Protein AF-A0A8R1IES9-F1 (afdb_monomer_lite)

InterPro domains:
  IPR001503 Glycosyl transferase family 10 [PTHR11929] (1-103)
  IPR038577 GT10-like, C-terminal domain superfamily [G3DSA:3.40.50.11660] (2-60)
  IPR055270 Fucosyltransferase, C-terminal [PF00852] (5-92)

Radius of gyration: 19.04 Å; chains: 1; bounding box: 44×40×44 Å

Secondary structure (DSSP, 8-state):
-PPPSHHHHTTTS-TT----GGGSSSHHHHHHHHHHHHH-HHHHHHTTGGGGTEEE-----TT--TT--S-HHHHHHHHHH-SSPPPP--S-HHHHHHH-PPPS---EEE--

Foldseek 3Di:
DDDQPCVVCCVQDDPLQDDRPSVDPDPVRVVVVVVVCVVDVVVVCSNVPVVVFKDFPPPPPCQDDLCPGPCNVVSVVCQVPDPPRDDDDDPDPVCSVPVRDDDDGHTMDTDD

Sequence (112 aa):
MGKKKRSIVEQLVPPNSFIAVDDFKTVKEMGDYLNYLMKNHTAYMEYFEWRRDYKVVFLNGNAHDILERPWGFCQLCRMVWTEPRQTVIIPNWTEYWKESCEKDGELVEKYQ

pLDDT: mean 75.77, std 17.84, range [41.88, 98.44]

Structure (mmCIF, N/CA/C/O backbone):
data_AF-A0A8R1IES9-F1
#
_entry.id   AF-A0A8R1IES9-F1
#
loop_
_atom_site.group_PDB
_atom_site.id
_atom_site.type_symbol
_atom_site.label_atom_id
_atom_site.label_alt_id
_atom_site.label_comp_id
_atom_site.label_asym_id
_atom_site.label_entity_id
_atom_site.label_seq_id
_atom_site.pdbx_PDB_ins_code
_atom_site.Cartn_x
_atom_site.Cartn_y
_atom_site.Cartn_z
_atom_site.occupancy
_atom_site.B_iso_or_equiv
_atom_site.auth_seq_id
_atom_site.auth_comp_id
_atom_site.auth_asym_id
_atom_site.auth_atom_id
_atom_site.pdbx_PDB_model_num
ATOM 1 N N . MET A 1 1 ? -7.969 23.760 10.350 1.00 43.06 1 MET A N 1
ATOM 2 C CA . MET A 1 1 ? -8.211 22.300 10.317 1.00 43.06 1 MET A CA 1
ATOM 3 C C . MET A 1 1 ? -7.206 21.684 9.360 1.00 43.06 1 MET A C 1
ATOM 5 O O . MET A 1 1 ? -7.248 22.010 8.182 1.00 43.06 1 MET A O 1
ATOM 9 N N . GLY A 1 2 ? -6.241 20.910 9.866 1.00 57.28 2 GLY A N 1
ATOM 10 C CA . GLY A 1 2 ? -5.233 20.261 9.020 1.00 57.28 2 GLY A CA 1
ATOM 11 C C . GLY A 1 2 ? -5.889 19.258 8.071 1.00 57.28 2 GLY A C 1
ATOM 12 O O . GLY A 1 2 ? -6.861 18.606 8.451 1.00 57.28 2 GLY A O 1
ATOM 13 N N . LYS A 1 3 ? -5.396 19.163 6.832 1.00 59.12 3 LYS A N 1
ATOM 14 C CA . LYS A 1 3 ? -5.857 18.142 5.882 1.00 59.12 3 LYS A CA 1
ATOM 15 C C . LYS A 1 3 ? -5.656 16.756 6.508 1.00 59.12 3 LYS A C 1
ATOM 17 O O . LYS A 1 3 ? -4.609 16.508 7.107 1.00 59.12 3 LYS A O 1
ATOM 22 N N . LYS A 1 4 ? -6.651 15.871 6.382 1.00 72.38 4 LYS A N 1
ATOM 23 C CA . LYS A 1 4 ? -6.478 14.448 6.707 1.00 72.38 4 LYS A CA 1
ATOM 24 C C . LYS A 1 4 ? -5.306 13.898 5.887 1.00 72.38 4 LYS A C 1
ATOM 26 O O . LYS A 1 4 ? -5.149 14.268 4.728 1.00 72.38 4 LYS A O 1
ATOM 31 N N . LYS A 1 5 ? -4.472 13.053 6.486 1.00 82.00 5 LYS A N 1
ATOM 32 C CA . LYS A 1 5 ? -3.294 12.483 5.820 1.00 82.00 5 LYS A CA 1
ATOM 33 C C . LYS A 1 5 ? -3.702 11.540 4.688 1.00 82.00 5 LYS A C 1
ATOM 35 O O . LYS A 1 5 ? -3.024 11.523 3.666 1.00 82.00 5 LYS A O 1
ATOM 40 N N . ARG A 1 6 ? -4.847 10.854 4.806 1.00 89.88 6 ARG A N 1
ATOM 41 C CA . ARG A 1 6 ? -5.430 10.031 3.738 1.00 89.88 6 ARG A CA 1
ATOM 42 C C . ARG A 1 6 ? -5.544 10.775 2.411 1.00 89.88 6 ARG A C 1
ATOM 44 O O . ARG A 1 6 ? -5.116 10.242 1.394 1.00 89.88 6 ARG A O 1
ATOM 51 N N . SER A 1 7 ? -6.062 12.007 2.415 1.00 87.94 7 SER A N 1
ATOM 52 C CA . SER A 1 7 ? -6.330 12.745 1.172 1.00 87.94 7 SER A CA 1
ATOM 53 C C . SER A 1 7 ? -5.067 13.151 0.410 1.00 87.94 7 SER A C 1
ATOM 55 O O . SER A 1 7 ? -5.161 13.528 -0.753 1.00 87.94 7 SER A O 1
ATOM 57 N N . ILE A 1 8 ? -3.895 13.059 1.047 1.00 87.75 8 ILE A N 1
ATOM 58 C CA . ILE A 1 8 ? -2.595 13.245 0.396 1.00 87.75 8 ILE A CA 1
ATOM 59 C C . ILE A 1 8 ? -2.261 12.024 -0.469 1.00 87.75 8 ILE A C 1
ATOM 61 O O . ILE A 1 8 ? -1.807 12.179 -1.596 1.00 87.75 8 ILE A O 1
ATOM 65 N N . VAL A 1 9 ? -2.498 10.816 0.050 1.00 86.12 9 VAL A N 1
ATOM 66 C CA . VAL A 1 9 ? -2.121 9.553 -0.607 1.00 86.12 9 VAL A CA 1
ATOM 67 C C . VAL A 1 9 ? -3.207 9.064 -1.560 1.00 86.12 9 VAL A C 1
ATOM 69 O O . VAL A 1 9 ? -2.894 8.526 -2.612 1.00 86.12 9 VAL A O 1
ATOM 72 N N . GLU A 1 10 ? -4.481 9.286 -1.233 1.00 89.56 10 GLU A N 1
ATOM 73 C CA . GLU A 1 10 ? -5.639 8.776 -1.984 1.00 89.56 10 GLU A CA 1
ATOM 74 C C . GLU A 1 10 ? -5.676 9.221 -3.454 1.00 89.56 10 GLU A C 1
ATOM 76 O O . GLU A 1 10 ? -6.264 8.538 -4.283 1.00 89.56 10 GLU A O 1
ATOM 81 N N . GLN A 1 11 ? -5.018 10.332 -3.793 1.00 87.31 11 GLN A N 1
ATOM 82 C CA . GLN A 1 11 ? -4.901 10.824 -5.171 1.00 87.31 11 GLN A CA 1
ATOM 83 C C . GLN A 1 11 ? -3.768 10.156 -5.968 1.00 87.31 11 GLN A C 1
ATOM 85 O O . GLN A 1 11 ? -3.736 10.279 -7.187 1.00 87.31 11 GLN A O 1
ATOM 90 N N . LEU A 1 12 ? -2.837 9.483 -5.288 1.00 83.25 12 LEU A N 1
ATOM 91 C CA . LEU A 1 12 ? -1.604 8.925 -5.859 1.00 83.25 12 LEU A CA 1
ATOM 92 C C . LEU A 1 12 ? -1.655 7.401 -6.033 1.00 83.25 12 LEU A C 1
ATOM 94 O O . LEU A 1 12 ? -0.768 6.819 -6.653 1.00 83.25 12 LEU A O 1
ATOM 98 N N . VAL A 1 13 ? -2.652 6.740 -5.442 1.00 86.81 13 VAL A N 1
ATOM 99 C CA . VAL A 1 13 ? -2.747 5.275 -5.379 1.00 86.81 13 VAL A CA 1
ATOM 100 C C . VAL A 1 13 ? -4.129 4.796 -5.823 1.00 86.81 13 VAL A C 1
ATOM 102 O O . VAL A 1 13 ? -5.079 5.582 -5.832 1.00 86.81 13 VAL A O 1
ATOM 105 N N . PRO A 1 14 ? -4.295 3.509 -6.176 1.00 91.62 14 PRO A N 1
ATOM 106 C CA . PRO A 1 14 ? -5.594 2.988 -6.575 1.00 91.62 14 PRO A CA 1
ATOM 107 C C . PRO A 1 14 ? -6.615 3.083 -5.428 1.00 91.62 14 PRO A C 1
ATOM 109 O O . PRO A 1 14 ? -6.237 3.007 -4.250 1.00 91.62 14 PRO A O 1
ATOM 112 N N . PRO A 1 15 ? -7.916 3.198 -5.732 1.00 89.69 15 PRO A N 1
ATOM 113 C CA . PRO A 1 15 ? -8.951 3.228 -4.707 1.00 89.69 15 PRO A CA 1
ATOM 114 C C . PRO A 1 15 ? -8.915 1.947 -3.863 1.00 89.69 15 PRO A C 1
ATOM 116 O O . PRO A 1 15 ? -8.645 0.862 -4.374 1.00 89.69 15 PRO A O 1
ATOM 119 N N . ASN A 1 16 ? -9.182 2.082 -2.561 1.00 90.69 16 ASN A N 1
ATOM 120 C CA . ASN A 1 16 ? -9.217 0.975 -1.591 1.00 90.69 16 ASN A CA 1
ATOM 121 C C . ASN A 1 16 ? -7.927 0.130 -1.515 1.00 90.69 16 ASN A C 1
ATOM 123 O O . ASN A 1 16 ? -7.955 -1.002 -1.049 1.00 90.69 16 ASN A O 1
ATOM 127 N N . SER A 1 17 ? -6.783 0.668 -1.942 1.00 92.19 17 SER A N 1
ATOM 128 C CA . SER A 1 17 ? -5.505 -0.065 -1.958 1.00 92.19 17 SER A CA 1
ATOM 129 C C . SER A 1 17 ? -4.707 0.007 -0.652 1.00 92.19 17 SER A C 1
ATOM 131 O O . SER A 1 17 ? -3.711 -0.699 -0.500 1.00 92.19 17 SER A O 1
ATOM 133 N N . PHE A 1 18 ? -5.121 0.851 0.297 1.00 92.50 18 PHE A N 1
ATOM 134 C CA . PHE A 1 18 ? -4.405 1.075 1.550 1.00 92.50 18 PHE A CA 1
ATOM 135 C C . PHE A 1 18 ? -5.343 1.409 2.714 1.00 92.50 18 PHE A C 1
ATOM 137 O O . PHE A 1 18 ? -6.493 1.821 2.534 1.00 92.50 18 PHE A O 1
ATOM 144 N N . ILE A 1 19 ? -4.807 1.260 3.924 1.00 94.88 19 ILE A N 1
ATOM 145 C CA . ILE A 1 19 ? -5.464 1.598 5.186 1.00 94.88 19 ILE A CA 1
ATOM 146 C C . ILE A 1 19 ? -4.762 2.832 5.750 1.00 94.88 19 ILE A C 1
ATOM 148 O O . ILE A 1 19 ? -3.570 2.774 6.060 1.00 94.88 19 ILE A O 1
ATOM 152 N N . ALA A 1 20 ? -5.476 3.951 5.874 1.00 93.56 20 ALA A N 1
ATOM 153 C CA . ALA A 1 20 ? -4.914 5.170 6.436 1.00 93.56 20 ALA A CA 1
ATOM 154 C C . ALA A 1 20 ? -5.092 5.167 7.962 1.00 93.56 20 ALA A C 1
ATOM 156 O O . ALA A 1 20 ? -6.178 4.915 8.477 1.00 93.56 20 ALA A O 1
ATOM 157 N N . VAL A 1 21 ? -4.023 5.453 8.710 1.00 91.38 21 VAL A N 1
ATOM 158 C CA . VAL A 1 21 ? -4.068 5.467 10.187 1.00 91.38 21 VAL A CA 1
ATOM 159 C C . VAL A 1 21 ? -5.069 6.507 10.706 1.00 91.38 21 VAL A C 1
ATOM 161 O O . VAL A 1 21 ? -5.705 6.307 11.735 1.00 91.38 21 VAL A O 1
ATOM 164 N N . ASP A 1 22 ? -5.228 7.612 9.981 1.00 90.69 22 ASP A N 1
ATOM 165 C CA . ASP A 1 22 ? -6.123 8.720 10.308 1.00 90.69 22 ASP A CA 1
ATOM 166 C C . ASP A 1 22 ? -7.608 8.459 10.000 1.00 90.69 22 ASP A C 1
ATOM 168 O O . ASP A 1 22 ? -8.445 9.326 10.270 1.00 90.69 22 ASP A O 1
ATOM 172 N N . ASP A 1 23 ? -7.951 7.273 9.486 1.00 92.19 23 ASP A N 1
ATOM 173 C CA . ASP A 1 23 ? -9.344 6.822 9.384 1.00 92.19 23 ASP A CA 1
ATOM 174 C C . ASP A 1 23 ? -9.912 6.371 10.734 1.00 92.19 23 ASP A C 1
ATOM 176 O O . ASP A 1 23 ? -11.127 6.390 10.934 1.00 92.19 23 ASP A O 1
ATOM 180 N N . PHE A 1 24 ? -9.040 6.026 11.684 1.00 95.25 24 PHE A N 1
ATOM 181 C CA . PHE A 1 24 ? -9.417 5.532 13.003 1.00 95.25 24 PHE A CA 1
ATOM 182 C C . PHE A 1 24 ? -9.298 6.633 14.053 1.00 95.25 24 PHE A C 1
ATOM 184 O O . PHE A 1 24 ? -8.363 7.436 14.050 1.00 95.25 24 PHE A O 1
ATOM 191 N N . LYS A 1 25 ? -10.228 6.655 15.011 1.00 94.38 25 LYS A N 1
ATOM 192 C CA . LYS A 1 25 ? -10.193 7.631 16.112 1.00 94.38 25 LYS A CA 1
ATOM 193 C C . LYS A 1 25 ? -9.122 7.281 17.139 1.00 94.38 25 LYS A C 1
ATOM 195 O O . LYS A 1 25 ? -8.637 8.162 17.845 1.00 94.38 25 LYS A O 1
ATOM 200 N N . THR A 1 26 ? -8.783 5.996 17.255 1.00 96.44 26 THR A N 1
ATOM 201 C CA . THR A 1 26 ? -7.801 5.488 18.219 1.00 96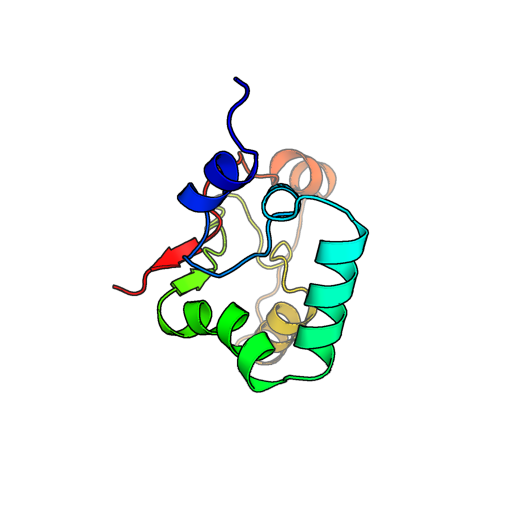.44 26 THR A CA 1
ATOM 202 C C . THR A 1 26 ? -6.966 4.353 17.633 1.00 96.44 26 THR A C 1
ATOM 204 O O . THR A 1 26 ? -7.415 3.613 16.760 1.00 96.44 26 THR A O 1
ATOM 207 N N . VAL A 1 27 ? -5.768 4.150 18.187 1.00 95.75 27 VAL A N 1
ATOM 208 C CA . VAL A 1 27 ? -4.893 3.019 17.827 1.00 95.75 27 VAL A CA 1
ATOM 209 C C . VAL A 1 27 ? -5.558 1.672 18.134 1.00 95.75 27 VAL A C 1
ATOM 211 O O . VAL A 1 27 ? -5.365 0.710 17.398 1.00 95.75 27 VAL A O 1
ATOM 214 N N . LYS A 1 28 ? -6.378 1.601 19.193 1.00 97.44 28 LYS A N 1
ATOM 215 C CA . LYS A 1 28 ? -7.119 0.383 19.539 1.00 97.44 28 LYS A CA 1
ATOM 216 C C . LYS A 1 28 ? -8.111 0.003 18.439 1.00 97.44 28 LYS A C 1
ATOM 218 O O . LYS A 1 28 ? -8.141 -1.150 18.038 1.00 97.44 28 LYS A O 1
ATOM 223 N N . GLU A 1 29 ? -8.878 0.970 17.940 1.00 98.12 29 GLU A N 1
ATOM 224 C CA . GLU A 1 29 ? -9.844 0.754 16.855 1.00 98.12 29 GLU A CA 1
ATOM 225 C C . GLU A 1 29 ? -9.151 0.243 15.582 1.00 98.12 29 GLU A C 1
ATOM 227 O O . GLU A 1 29 ? -9.607 -0.724 14.975 1.00 98.12 29 GLU A O 1
ATOM 232 N N . MET A 1 30 ? -7.994 0.820 15.237 1.00 97.50 30 MET A N 1
ATOM 233 C CA . MET A 1 30 ? -7.159 0.326 14.140 1.00 97.50 30 MET A CA 1
ATOM 234 C C . MET A 1 30 ? -6.684 -1.113 14.390 1.00 97.50 30 MET A C 1
ATOM 236 O O . MET A 1 30 ? -6.780 -1.957 13.503 1.00 97.50 30 MET A O 1
ATOM 240 N N . GLY A 1 31 ? -6.192 -1.420 15.594 1.00 98.06 31 GLY A N 1
ATOM 241 C CA . GLY A 1 31 ? -5.746 -2.769 15.953 1.00 98.06 31 GLY A CA 1
ATOM 242 C C . GLY A 1 31 ? -6.871 -3.806 15.897 1.00 98.06 31 GLY A C 1
ATOM 243 O O . GLY A 1 31 ? -6.672 -4.911 15.393 1.00 98.06 31 GLY A O 1
ATOM 244 N N . ASP A 1 32 ? -8.068 -3.447 16.360 1.00 98.44 32 ASP A N 1
ATOM 245 C CA . ASP A 1 32 ? -9.258 -4.296 16.275 1.00 98.44 32 ASP A CA 1
ATOM 246 C C . ASP A 1 32 ? -9.646 -4.551 14.805 1.00 98.44 32 ASP A C 1
ATOM 248 O O . ASP A 1 32 ? -9.946 -5.688 14.434 1.00 98.44 32 ASP A O 1
ATOM 252 N N . TYR A 1 33 ? -9.556 -3.530 13.944 1.00 98.12 33 TYR A N 1
ATOM 253 C CA . TYR A 1 33 ? -9.810 -3.662 12.507 1.00 98.12 33 TYR A CA 1
ATOM 254 C C . TYR A 1 33 ? -8.789 -4.563 11.798 1.00 98.12 33 TYR A C 1
ATOM 256 O O . TYR A 1 33 ? -9.169 -5.443 11.026 1.00 98.12 33 TYR A O 1
ATOM 264 N N . LEU A 1 34 ? -7.497 -4.418 12.101 1.00 98.00 34 LEU A N 1
ATOM 265 C CA . LEU A 1 34 ? -6.463 -5.301 11.551 1.00 98.00 34 LEU A CA 1
ATOM 266 C C . LEU A 1 34 ? -6.669 -6.757 11.995 1.00 98.00 34 LEU A C 1
ATOM 268 O O . LEU A 1 34 ? -6.562 -7.671 11.180 1.00 98.00 34 LEU A O 1
ATOM 272 N N . ASN A 1 35 ? -7.042 -6.981 13.259 1.00 98.31 35 ASN A N 1
ATOM 273 C CA . ASN A 1 35 ? -7.389 -8.314 13.757 1.00 98.31 35 ASN A CA 1
ATOM 274 C C . ASN A 1 35 ? -8.613 -8.910 13.046 1.00 98.31 35 ASN A C 1
ATOM 276 O O . ASN A 1 35 ? -8.660 -10.120 12.820 1.00 98.31 35 ASN A O 1
ATOM 280 N N . TYR A 1 36 ? -9.602 -8.082 12.701 1.00 98.25 36 TYR A N 1
ATOM 281 C CA . TYR A 1 36 ? -10.733 -8.495 11.873 1.00 98.25 36 TYR A CA 1
ATOM 282 C C . TYR A 1 36 ? -10.268 -8.946 10.481 1.00 98.25 36 TYR A C 1
ATOM 284 O O . TYR A 1 36 ? -10.612 -10.054 10.069 1.00 98.25 36 TYR A O 1
ATOM 292 N N . LEU A 1 37 ? -9.435 -8.154 9.796 1.00 97.88 37 LEU A N 1
ATOM 293 C CA . LEU A 1 37 ? -8.914 -8.505 8.469 1.00 97.88 37 LEU A CA 1
ATOM 294 C C . LEU A 1 37 ? -8.102 -9.804 8.488 1.00 97.88 37 LEU A C 1
ATOM 296 O O . LEU A 1 37 ? -8.274 -10.649 7.617 1.00 97.88 37 LEU A O 1
ATOM 300 N N . MET A 1 38 ? -7.282 -10.023 9.519 1.00 96.81 38 MET A N 1
ATOM 301 C CA . MET A 1 38 ? -6.518 -11.269 9.665 1.00 96.81 38 MET A CA 1
ATOM 302 C C . MET A 1 38 ? -7.405 -12.516 9.794 1.00 96.81 38 MET A C 1
ATOM 304 O O . MET A 1 38 ? -6.974 -13.613 9.447 1.00 96.81 38 MET A O 1
ATOM 308 N N . LYS A 1 39 ? -8.633 -12.369 10.307 1.00 98.19 39 LYS A N 1
ATOM 309 C CA . LYS A 1 39 ? -9.593 -13.471 10.485 1.00 98.19 39 LYS A CA 1
ATOM 310 C C . LYS A 1 39 ? -10.575 -13.600 9.322 1.00 98.19 39 LYS A C 1
ATOM 312 O O . LYS A 1 39 ? -11.136 -14.675 9.127 1.00 98.19 39 LYS A O 1
ATOM 317 N N . ASN A 1 40 ? -10.797 -12.527 8.566 1.00 98.19 40 ASN A N 1
ATOM 318 C CA . ASN A 1 40 ? -11.701 -12.497 7.425 1.00 98.19 40 ASN A CA 1
ATOM 319 C C . ASN A 1 40 ? -10.914 -12.339 6.122 1.00 98.19 40 ASN A C 1
ATOM 321 O O . ASN A 1 40 ? -10.668 -11.229 5.648 1.00 98.19 40 ASN A O 1
ATOM 325 N N . HIS A 1 41 ? -10.570 -13.478 5.522 1.00 96.06 41 HIS A N 1
ATOM 326 C CA . HIS A 1 41 ? -9.812 -13.520 4.277 1.00 96.06 41 HIS A CA 1
ATOM 327 C C . HIS A 1 41 ? -10.505 -12.766 3.133 1.00 96.06 41 HIS A C 1
ATOM 329 O O . HIS A 1 41 ? -9.831 -12.085 2.371 1.00 96.06 41 HIS A O 1
ATOM 335 N N . THR A 1 42 ? -11.835 -12.827 3.031 1.00 97.62 42 THR A N 1
ATOM 336 C CA . THR A 1 42 ? -12.579 -12.114 1.982 1.00 97.62 42 THR A CA 1
ATOM 337 C C . THR A 1 42 ? -12.381 -10.605 2.099 1.00 97.62 42 THR A C 1
ATOM 339 O O . THR A 1 42 ? -11.962 -9.976 1.134 1.00 97.62 42 THR A O 1
ATOM 342 N N . ALA A 1 43 ? -12.574 -10.045 3.297 1.00 97.12 43 ALA A N 1
ATOM 343 C CA . ALA A 1 43 ? -12.378 -8.614 3.539 1.00 97.12 43 ALA A CA 1
ATOM 344 C C . ALA A 1 43 ? -10.912 -8.183 3.369 1.00 97.12 43 ALA A C 1
ATOM 346 O O . ALA A 1 43 ? -10.627 -7.092 2.890 1.00 97.12 43 ALA A O 1
ATOM 347 N N . TYR A 1 44 ? -9.957 -9.043 3.734 1.00 96.38 44 TYR A N 1
ATOM 348 C CA . TYR 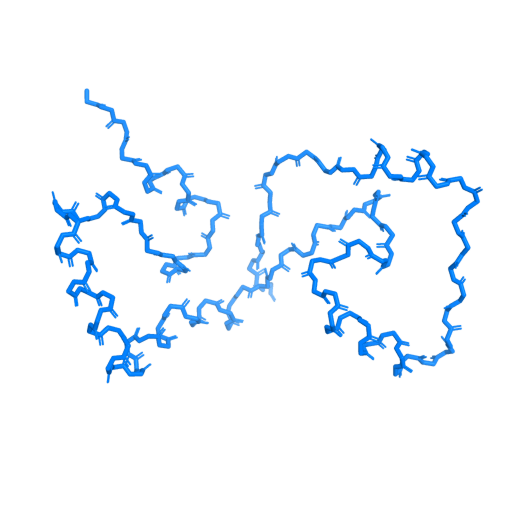A 1 44 ? -8.543 -8.781 3.467 1.00 96.38 44 TYR A CA 1
ATOM 349 C C . TYR A 1 44 ? -8.240 -8.739 1.963 1.00 96.38 44 TYR A C 1
ATOM 351 O O . TYR A 1 44 ? -7.490 -7.879 1.507 1.00 96.38 44 TYR A O 1
ATOM 359 N N . MET A 1 45 ? -8.847 -9.636 1.183 1.00 96.19 45 MET A N 1
ATOM 360 C CA . MET A 1 45 ? -8.632 -9.718 -0.261 1.00 96.19 45 MET A CA 1
ATOM 361 C C . MET A 1 45 ? -9.201 -8.524 -1.037 1.00 96.19 45 MET A C 1
ATOM 363 O O . MET A 1 45 ? -8.652 -8.193 -2.089 1.00 96.19 45 MET A O 1
ATOM 367 N N . GLU A 1 46 ? -10.221 -7.836 -0.513 1.00 95.81 46 GLU A N 1
ATOM 368 C CA . GLU A 1 46 ? -10.769 -6.596 -1.096 1.00 95.81 46 GLU A CA 1
ATOM 369 C C . GLU A 1 46 ? -9.683 -5.519 -1.289 1.00 95.81 46 GLU A C 1
ATOM 371 O O . GLU A 1 46 ? -9.634 -4.853 -2.323 1.00 95.81 46 GLU A O 1
ATOM 376 N N . TYR A 1 47 ? -8.712 -5.433 -0.371 1.00 95.31 47 TYR A N 1
ATOM 377 C CA . TYR A 1 47 ? -7.573 -4.506 -0.470 1.00 95.31 47 TYR A CA 1
ATOM 378 C C . TYR A 1 47 ? -6.592 -4.814 -1.609 1.00 95.31 47 TYR A C 1
ATOM 380 O O . TYR A 1 47 ? -5.670 -4.036 -1.867 1.00 95.31 47 TYR A O 1
ATOM 388 N N . PHE A 1 48 ? -6.764 -5.937 -2.306 1.00 93.62 48 PHE A N 1
ATOM 389 C CA . PHE A 1 48 ? -5.949 -6.324 -3.454 1.00 93.62 48 PHE A CA 1
ATOM 390 C C . PHE A 1 48 ? -6.725 -6.342 -4.769 1.00 93.62 48 PHE A C 1
ATOM 392 O O . PHE A 1 48 ? -6.119 -6.587 -5.813 1.00 93.62 48 PHE A O 1
ATOM 399 N N . GLU A 1 49 ? -8.030 -6.054 -4.757 1.00 93.75 49 GLU A N 1
ATOM 400 C CA . GLU A 1 49 ? -8.851 -6.074 -5.972 1.00 93.75 49 GLU A CA 1
ATOM 401 C C . GLU A 1 49 ? -8.411 -5.048 -7.009 1.00 93.75 49 GLU A C 1
ATOM 403 O O . GLU A 1 49 ? -8.476 -5.329 -8.204 1.00 93.75 49 GLU A O 1
ATOM 408 N N . TRP A 1 50 ? -7.850 -3.919 -6.570 1.00 90.81 50 TRP A N 1
ATOM 409 C CA . TRP A 1 50 ? -7.271 -2.918 -7.463 1.00 90.81 50 TRP A CA 1
ATOM 410 C C . TRP A 1 50 ? -6.229 -3.501 -8.429 1.00 90.81 50 TRP A C 1
ATOM 412 O O . TRP A 1 50 ? -6.043 -2.974 -9.519 1.00 90.81 50 TRP A O 1
ATOM 422 N N . ARG A 1 51 ? -5.567 -4.617 -8.096 1.00 87.38 51 ARG A N 1
ATOM 423 C CA . ARG A 1 51 ? -4.584 -5.258 -8.988 1.00 87.38 51 ARG A CA 1
ATOM 424 C C . ARG A 1 51 ? -5.203 -5.818 -10.273 1.00 87.38 51 ARG A C 1
ATOM 426 O O . ARG A 1 51 ? -4.465 -6.153 -11.196 1.00 87.38 51 ARG A O 1
ATOM 433 N N . ARG A 1 52 ? -6.535 -5.950 -10.333 1.00 87.81 52 ARG A N 1
ATOM 434 C CA . ARG A 1 52 ? -7.267 -6.335 -11.549 1.00 87.81 52 ARG A CA 1
ATOM 435 C C . ARG A 1 52 ? -7.294 -5.205 -12.575 1.00 87.81 52 ARG A C 1
ATOM 437 O O . ARG A 1 52 ? -7.144 -5.474 -13.759 1.00 87.81 52 ARG A O 1
ATOM 444 N N . ASP A 1 53 ? -7.431 -3.966 -12.105 1.00 86.50 53 ASP A N 1
ATOM 445 C CA . ASP A 1 53 ? -7.693 -2.795 -12.954 1.00 86.50 53 ASP A CA 1
ATOM 446 C C . ASP A 1 53 ? -6.494 -1.847 -13.072 1.00 86.50 53 ASP A C 1
ATOM 448 O O . ASP A 1 53 ? -6.454 -0.993 -13.960 1.00 86.50 53 ASP A O 1
ATOM 452 N N . TYR A 1 54 ? -5.505 -2.001 -12.195 1.00 81.44 54 TYR A N 1
ATOM 453 C CA . TYR A 1 54 ? -4.304 -1.185 -12.167 1.00 81.44 54 TYR A CA 1
ATOM 454 C C . TYR A 1 54 ? -3.065 -2.069 -12.232 1.00 81.44 54 TYR A C 1
ATOM 456 O O . TYR A 1 54 ? -2.975 -3.125 -11.599 1.00 81.44 54 TYR A O 1
ATOM 464 N N . LYS A 1 55 ? -2.070 -1.585 -12.963 1.00 72.94 55 LYS A N 1
ATOM 465 C CA . LYS A 1 55 ? -0.704 -2.086 -12.939 1.00 72.94 55 LYS A CA 1
ATOM 466 C C . LYS A 1 55 ? 0.127 -1.146 -12.078 1.00 72.94 55 LYS A C 1
ATOM 468 O O . LYS A 1 55 ? -0.055 0.071 -12.087 1.00 72.94 55 LYS A O 1
ATOM 473 N N . VAL A 1 56 ? 1.064 -1.714 -11.334 1.00 66.94 56 VAL A N 1
ATOM 474 C CA . VAL A 1 56 ? 2.122 -0.902 -10.735 1.00 66.94 56 VAL A CA 1
ATOM 475 C C . VAL A 1 56 ? 2.878 -0.260 -11.890 1.00 66.94 56 VAL A C 1
ATOM 477 O O . VAL A 1 56 ? 3.294 -0.968 -12.814 1.00 66.94 56 VAL A O 1
ATOM 480 N N . VAL A 1 57 ? 3.015 1.067 -11.857 1.00 59.78 57 VAL A N 1
ATOM 481 C CA . VAL A 1 57 ? 3.969 1.742 -12.730 1.00 59.78 57 VAL A CA 1
ATOM 482 C C . VAL A 1 57 ? 5.298 1.276 -12.198 1.00 59.78 57 VAL A C 1
ATOM 484 O O . VAL A 1 57 ? 5.767 1.697 -11.144 1.00 59.78 57 VAL A O 1
ATOM 487 N N . PHE A 1 58 ? 5.878 0.306 -12.896 1.00 54.00 58 PHE A N 1
ATOM 488 C CA . PHE A 1 58 ? 7.317 0.212 -12.879 1.00 54.00 58 PHE A CA 1
ATOM 489 C C . PHE A 1 58 ? 7.728 1.555 -13.418 1.00 54.00 58 PHE A C 1
ATOM 491 O O . PHE A 1 58 ? 7.438 1.823 -14.584 1.00 54.00 58 PHE A O 1
ATOM 498 N N . LEU A 1 59 ? 8.258 2.406 -12.545 1.00 48.78 59 LEU A N 1
ATOM 499 C CA . LEU A 1 59 ? 8.812 3.659 -12.986 1.00 48.78 59 LEU A CA 1
ATOM 500 C C . LEU A 1 59 ? 9.708 3.284 -14.156 1.00 48.78 59 LEU A C 1
ATOM 502 O O . LEU A 1 59 ? 10.609 2.438 -14.041 1.00 48.78 59 LEU A O 1
ATOM 506 N N . ASN A 1 60 ? 9.291 3.734 -15.337 1.00 43.66 60 ASN A N 1
ATOM 507 C CA . ASN A 1 60 ? 10.032 3.512 -16.552 1.00 43.66 60 ASN A CA 1
ATOM 508 C C . ASN A 1 60 ? 11.173 4.489 -16.408 1.00 43.66 60 ASN A C 1
ATOM 510 O O . ASN A 1 60 ? 11.152 5.575 -16.983 1.00 43.66 60 ASN A O 1
ATOM 514 N N . GLY A 1 61 ? 12.124 4.122 -15.556 1.00 42.53 61 GLY A N 1
ATOM 515 C CA . GLY A 1 61 ? 13.375 4.794 -15.481 1.00 42.53 61 GLY A CA 1
ATOM 516 C C . GLY A 1 61 ? 13.919 4.705 -16.890 1.00 42.53 61 GLY A C 1
ATOM 517 O O . GLY A 1 61 ? 14.497 3.703 -17.293 1.00 42.53 61 GLY A O 1
ATOM 518 N N . ASN A 1 62 ? 13.811 5.815 -17.609 1.00 41.88 62 ASN A N 1
ATOM 519 C CA . ASN A 1 62 ? 14.827 6.178 -18.576 1.00 41.88 62 ASN A CA 1
ATOM 520 C C . ASN A 1 62 ? 16.224 6.156 -17.893 1.00 41.88 62 ASN A C 1
ATOM 522 O O . ASN A 1 62 ? 17.231 6.163 -18.588 1.00 41.88 62 ASN A O 1
ATOM 526 N N . ALA A 1 63 ? 16.261 6.092 -16.547 1.00 47.47 63 ALA A N 1
ATOM 527 C CA . ALA A 1 63 ? 17.403 5.987 -15.649 1.00 47.47 63 ALA A CA 1
ATOM 528 C C . ALA A 1 63 ? 17.425 4.737 -14.722 1.00 47.47 63 ALA A C 1
ATOM 530 O O . ALA A 1 63 ? 18.182 4.754 -13.759 1.00 47.47 63 ALA A O 1
ATOM 531 N N . HIS A 1 64 ? 16.642 3.672 -14.966 1.00 49.44 64 HIS A N 1
ATOM 532 C CA . HIS A 1 64 ? 16.731 2.442 -14.154 1.00 49.44 64 HIS A CA 1
ATOM 533 C C . HIS A 1 64 ? 17.288 1.264 -14.946 1.00 49.44 64 HIS A C 1
ATOM 535 O O . HIS A 1 64 ? 16.757 0.882 -15.992 1.00 49.44 64 HIS A O 1
ATOM 541 N N . ASP A 1 65 ? 18.326 0.637 -14.398 1.00 49.59 65 ASP A N 1
ATOM 542 C CA . ASP A 1 65 ? 18.842 -0.632 -14.899 1.00 49.59 65 ASP A CA 1
ATOM 543 C C . ASP A 1 65 ? 17.892 -1.776 -14.512 1.00 49.59 65 ASP A C 1
ATOM 545 O O . ASP A 1 65 ? 17.127 -1.734 -13.544 1.00 49.59 65 ASP A O 1
ATOM 549 N N . ILE A 1 66 ? 17.951 -2.844 -15.295 1.00 52.62 66 ILE A N 1
ATOM 550 C CA . ILE A 1 66 ? 17.248 -4.112 -15.125 1.00 52.62 66 ILE A CA 1
ATOM 551 C C . ILE A 1 66 ? 17.358 -4.651 -13.681 1.00 52.62 66 ILE A C 1
ATOM 553 O O . ILE A 1 66 ? 16.478 -5.399 -13.251 1.00 52.62 66 ILE A O 1
ATOM 557 N N . LEU A 1 67 ? 18.378 -4.252 -12.917 1.00 52.44 67 LEU A N 1
ATOM 558 C CA . LEU A 1 67 ? 18.661 -4.685 -11.546 1.00 52.44 67 LEU A CA 1
ATOM 559 C C . LEU A 1 67 ? 17.996 -3.844 -10.436 1.00 52.44 67 LEU A C 1
ATOM 561 O O . LEU A 1 67 ? 17.953 -4.295 -9.294 1.00 52.44 67 LEU A O 1
ATOM 565 N N . GLU A 1 68 ? 17.446 -2.667 -10.740 1.00 51.19 68 GLU A N 1
ATOM 566 C CA . GLU A 1 68 ? 16.911 -1.719 -9.740 1.00 51.19 68 GLU A CA 1
ATOM 567 C C . GLU A 1 68 ? 15.419 -1.867 -9.440 1.00 51.19 68 GLU A C 1
ATOM 569 O O . GLU A 1 68 ? 14.866 -1.164 -8.592 1.00 51.19 68 GLU A O 1
ATOM 574 N N . ARG A 1 69 ? 14.726 -2.798 -10.099 1.00 55.31 69 ARG A N 1
ATOM 575 C CA . ARG A 1 69 ? 13.286 -2.937 -9.873 1.00 55.31 69 ARG A CA 1
ATOM 576 C C . ARG A 1 69 ? 12.992 -3.500 -8.475 1.00 55.31 69 ARG A C 1
ATOM 578 O O . ARG A 1 69 ? 13.583 -4.508 -8.084 1.00 55.31 69 ARG A O 1
ATOM 585 N N . PRO A 1 70 ? 11.976 -2.971 -7.765 1.00 49.97 70 PRO A N 1
ATOM 586 C CA . PRO A 1 70 ? 11.677 -3.297 -6.363 1.00 49.97 70 PRO A CA 1
ATOM 587 C C . PRO A 1 70 ? 11.142 -4.721 -6.131 1.00 49.97 70 PRO A C 1
ATOM 589 O O . PRO A 1 70 ? 10.758 -5.084 -5.022 1.00 49.97 70 PRO A O 1
ATOM 592 N N . TRP A 1 71 ? 11.135 -5.563 -7.162 1.00 54.91 71 TRP A N 1
ATOM 593 C CA . TRP A 1 71 ? 10.696 -6.950 -7.100 1.00 54.91 71 TRP A CA 1
ATOM 594 C C . TRP A 1 71 ? 11.898 -7.872 -7.257 1.00 54.91 71 TRP A C 1
ATOM 596 O O . TRP A 1 71 ? 11.913 -8.704 -8.161 1.00 54.91 71 TRP A O 1
ATOM 606 N N . GLY A 1 72 ? 12.906 -7.705 -6.393 1.00 57.38 72 GLY A N 1
ATOM 607 C CA . GLY A 1 72 ? 14.202 -8.386 -6.494 1.00 57.38 72 GLY A CA 1
ATOM 608 C C . GLY A 1 72 ? 14.092 -9.867 -6.878 1.00 57.38 72 GLY A C 1
ATOM 609 O O . GLY A 1 72 ? 14.753 -10.304 -7.812 1.00 57.38 72 GLY A O 1
ATOM 610 N N . PHE A 1 73 ? 13.169 -10.623 -6.268 1.00 56.16 73 PHE A N 1
ATOM 611 C CA . PHE A 1 73 ? 12.979 -12.045 -6.586 1.00 56.16 73 PHE A CA 1
ATOM 612 C C . PHE A 1 73 ? 12.170 -12.325 -7.865 1.00 56.16 73 PHE A C 1
ATOM 614 O O . PHE A 1 73 ? 12.580 -13.171 -8.653 1.00 56.16 73 PHE A O 1
ATOM 621 N N . CYS A 1 74 ? 11.057 -11.628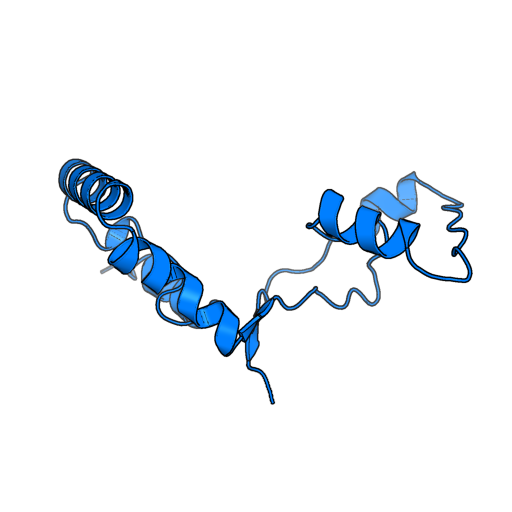 -8.130 1.00 56.88 74 CYS A N 1
ATOM 622 C CA . CYS A 1 74 ? 10.259 -11.877 -9.345 1.00 56.88 74 CYS A CA 1
ATOM 623 C C . CYS A 1 74 ? 10.991 -11.415 -10.616 1.00 56.88 74 CYS A C 1
ATOM 625 O O . CYS A 1 74 ? 10.919 -12.073 -11.655 1.00 56.88 74 CYS A O 1
ATOM 627 N N . GLN A 1 75 ? 11.723 -10.303 -10.517 1.00 65.81 75 GLN A N 1
ATOM 628 C CA . GLN A 1 75 ? 12.602 -9.786 -11.559 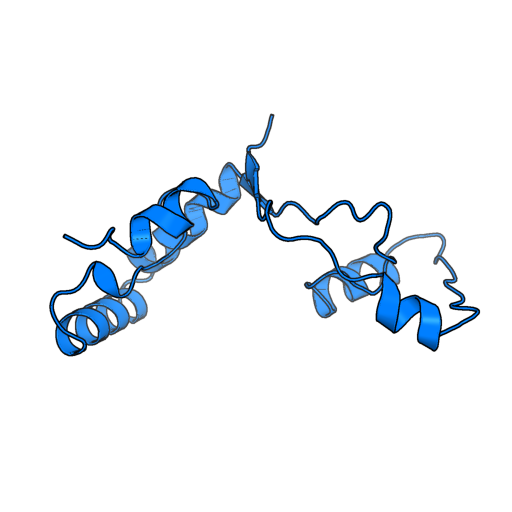1.00 65.81 75 GLN A CA 1
ATOM 629 C C . GLN A 1 75 ? 13.719 -10.789 -11.865 1.00 65.81 75 GLN A C 1
ATOM 631 O O . GLN A 1 75 ? 13.938 -11.129 -13.026 1.00 65.81 75 GLN A O 1
ATOM 636 N N . LEU A 1 76 ? 14.378 -11.302 -10.819 1.00 68.56 76 LEU A N 1
ATOM 637 C CA . LEU A 1 76 ? 15.417 -12.317 -10.948 1.00 68.56 76 LEU A CA 1
ATOM 638 C C . LEU A 1 76 ? 14.871 -13.582 -11.612 1.00 68.56 76 LEU A C 1
ATOM 640 O O . LEU A 1 76 ? 15.471 -14.068 -12.566 1.00 68.56 76 LEU A O 1
ATOM 644 N N . CYS A 1 77 ? 13.709 -14.078 -11.173 1.00 66.75 77 CYS A N 1
ATOM 645 C CA . CYS A 1 77 ? 13.054 -15.209 -11.822 1.00 66.75 77 CYS A CA 1
ATOM 646 C C . CYS A 1 77 ? 12.835 -14.931 -13.315 1.00 66.75 77 CYS A C 1
ATOM 648 O O . CYS A 1 77 ? 13.263 -15.728 -14.143 1.00 66.75 77 CYS A O 1
ATOM 650 N N . ARG A 1 78 ? 12.252 -13.784 -13.686 1.00 70.19 78 ARG A N 1
ATOM 651 C CA . ARG A 1 78 ? 12.066 -13.416 -15.098 1.00 70.19 78 ARG A CA 1
ATOM 652 C C . ARG A 1 78 ? 13.388 -13.426 -15.874 1.00 70.19 78 ARG A C 1
ATOM 654 O O . ARG A 1 78 ? 13.428 -14.000 -16.957 1.00 70.19 78 ARG A O 1
ATOM 661 N N . MET A 1 79 ? 14.456 -12.830 -15.342 1.00 72.81 79 MET A N 1
ATOM 662 C CA . MET A 1 79 ? 15.762 -12.784 -16.014 1.00 72.81 79 MET A CA 1
ATOM 663 C C . MET A 1 79 ? 16.374 -14.169 -16.216 1.00 72.81 79 MET A C 1
ATOM 665 O O . MET A 1 79 ? 16.895 -14.449 -17.291 1.00 72.81 79 MET A O 1
ATOM 669 N N . VAL A 1 80 ? 16.281 -15.043 -15.209 1.00 76.94 80 VAL A N 1
ATOM 670 C CA . VAL A 1 80 ? 16.788 -16.423 -15.287 1.00 76.94 80 VAL A CA 1
ATOM 671 C C . VAL A 1 80 ? 16.095 -17.207 -16.403 1.00 76.94 80 VAL A C 1
ATOM 673 O O . VAL A 1 80 ? 16.741 -18.014 -17.068 1.00 76.94 80 VAL A O 1
ATOM 676 N N . TRP A 1 81 ? 14.805 -16.945 -16.626 1.00 77.25 81 TRP A N 1
ATOM 677 C CA . TRP A 1 81 ? 13.977 -17.633 -17.619 1.00 77.25 81 TRP A CA 1
ATOM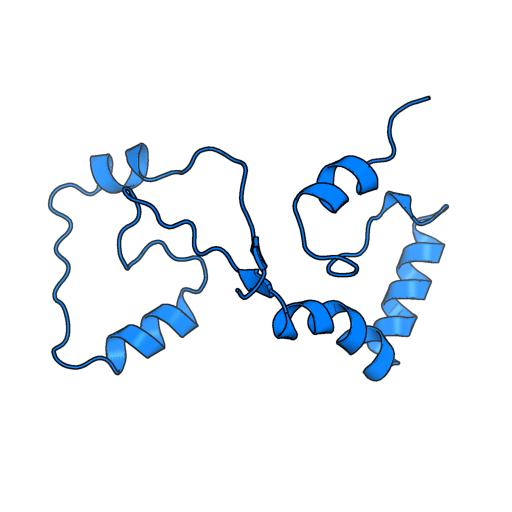 678 C C . TRP A 1 81 ? 13.909 -16.942 -18.992 1.00 77.25 81 TRP A C 1
ATOM 680 O O . TRP A 1 81 ? 13.264 -17.468 -19.894 1.00 77.25 81 TRP A O 1
ATOM 690 N N . THR A 1 82 ? 14.533 -15.773 -19.178 1.00 78.12 82 THR A N 1
ATOM 691 C CA . THR A 1 82 ? 14.508 -15.065 -20.470 1.00 78.12 82 THR A CA 1
ATOM 692 C C . THR A 1 82 ? 15.617 -15.586 -21.386 1.00 78.12 82 THR A C 1
ATOM 694 O O . THR A 1 82 ? 16.776 -15.662 -20.975 1.00 78.12 82 THR A O 1
ATOM 697 N N . GLU A 1 83 ? 15.282 -15.893 -22.644 1.00 80.56 83 GLU A N 1
ATOM 698 C CA . GLU A 1 83 ? 16.251 -16.280 -23.675 1.00 80.56 83 GLU A CA 1
ATOM 699 C C . GLU A 1 83 ? 16.279 -15.275 -24.844 1.00 80.56 83 GLU A C 1
ATOM 701 O O . GLU A 1 83 ? 15.217 -14.918 -25.360 1.00 80.56 83 GLU A O 1
ATOM 706 N N . PRO A 1 84 ? 17.472 -14.822 -25.288 1.00 80.94 84 PRO A N 1
ATOM 707 C CA . PRO A 1 84 ? 18.794 -15.118 -24.727 1.00 80.94 84 PRO A CA 1
ATOM 708 C C . PRO A 1 84 ? 19.042 -14.376 -23.402 1.00 80.94 84 PRO A C 1
ATOM 710 O O . PRO A 1 84 ? 18.517 -13.283 -23.178 1.00 80.94 84 PRO A O 1
ATOM 713 N N . ARG A 1 85 ? 19.878 -14.953 -22.526 1.00 76.12 85 ARG A N 1
ATOM 714 C CA . ARG A 1 85 ? 20.259 -14.296 -21.266 1.00 76.12 85 ARG A CA 1
ATOM 715 C C . ARG A 1 85 ? 21.014 -13.008 -21.567 1.00 76.12 85 ARG A C 1
ATOM 717 O O . ARG A 1 85 ? 22.053 -13.032 -22.225 1.00 76.12 85 ARG A O 1
ATOM 724 N N . GLN A 1 86 ? 20.504 -11.895 -21.060 1.00 71.94 86 GLN A N 1
ATOM 725 C CA . GLN A 1 86 ? 21.155 -10.600 -21.199 1.00 71.94 86 GLN A CA 1
ATOM 726 C C . GLN A 1 86 ? 22.332 -10.507 -20.223 1.00 71.94 86 GLN A C 1
ATOM 728 O O . GLN A 1 86 ? 22.194 -10.817 -19.040 1.00 71.94 86 GLN A O 1
ATOM 733 N N . THR A 1 87 ? 23.497 -10.084 -20.710 1.00 73.50 87 THR A N 1
ATOM 734 C CA . THR A 1 87 ? 24.651 -9.755 -19.867 1.00 73.50 87 THR A CA 1
ATOM 735 C C . THR A 1 87 ? 24.649 -8.262 -19.584 1.00 73.50 87 THR A C 1
ATOM 737 O O . THR A 1 87 ? 24.807 -7.466 -20.509 1.00 73.50 87 THR A O 1
ATOM 740 N N . VAL A 1 88 ? 24.496 -7.886 -18.316 1.00 72.44 88 VAL A N 1
ATOM 741 C CA . VAL A 1 88 ? 24.575 -6.491 -17.871 1.00 72.44 88 VAL A CA 1
ATOM 742 C C . VAL A 1 88 ? 25.941 -6.268 -17.228 1.00 72.44 88 VAL A C 1
ATOM 744 O O . VAL A 1 88 ? 26.331 -7.009 -16.326 1.00 72.44 88 VAL A O 1
ATOM 747 N N . ILE A 1 89 ? 26.687 -5.275 -17.716 1.00 79.00 89 ILE A N 1
ATOM 748 C CA . ILE A 1 89 ? 27.979 -4.864 -17.157 1.00 79.00 89 ILE A CA 1
ATOM 749 C C . ILE A 1 89 ? 27.817 -3.427 -16.681 1.00 79.00 89 ILE A C 1
ATOM 751 O O . ILE A 1 89 ? 27.539 -2.548 -17.491 1.00 79.00 89 ILE A O 1
ATOM 755 N N . ILE A 1 90 ? 28.018 -3.197 -15.384 1.00 75.19 90 ILE A N 1
ATOM 756 C CA . ILE A 1 90 ? 28.004 -1.856 -14.794 1.00 75.19 90 ILE A CA 1
ATOM 757 C C . ILE A 1 90 ? 29.447 -1.333 -14.812 1.00 75.19 90 ILE A C 1
ATOM 759 O O . ILE A 1 90 ? 30.264 -1.801 -14.015 1.00 75.19 90 ILE A O 1
ATOM 763 N N . PRO A 1 91 ? 29.801 -0.400 -15.715 1.00 73.81 91 PRO A N 1
ATOM 764 C CA . PRO A 1 91 ? 31.183 0.048 -15.866 1.00 73.81 91 PRO A CA 1
ATOM 765 C C . PRO A 1 91 ? 31.643 0.918 -14.690 1.00 73.81 91 PRO A C 1
ATOM 767 O O . PRO A 1 91 ? 32.813 0.876 -14.315 1.00 73.81 91 PRO A O 1
ATOM 770 N N . ASN A 1 92 ? 30.729 1.687 -14.090 1.00 80.06 92 ASN A N 1
ATOM 771 C CA . ASN A 1 92 ? 31.011 2.572 -12.967 1.00 80.06 92 ASN A CA 1
ATOM 772 C C . ASN A 1 92 ? 29.925 2.449 -11.897 1.00 80.06 92 ASN A C 1
ATOM 774 O O . ASN A 1 92 ? 28.853 3.042 -11.997 1.00 80.06 92 ASN A O 1
ATOM 778 N N . TRP A 1 93 ? 30.234 1.699 -10.841 1.00 72.94 93 TRP A N 1
ATOM 779 C CA . TRP A 1 93 ? 29.300 1.460 -9.743 1.00 72.94 93 TRP A CA 1
ATOM 780 C C . TRP A 1 93 ? 28.914 2.734 -8.981 1.00 72.94 93 TRP A C 1
ATOM 782 O O . TRP A 1 93 ? 27.794 2.855 -8.499 1.00 72.94 93 TRP A O 1
ATOM 792 N N . THR A 1 94 ? 29.838 3.690 -8.846 1.00 74.56 94 THR A N 1
ATOM 793 C CA . THR A 1 94 ? 29.604 4.884 -8.014 1.00 74.56 94 THR A CA 1
ATOM 794 C C . THR A 1 94 ? 28.655 5.864 -8.691 1.00 74.56 94 THR A C 1
ATOM 796 O O . THR A 1 94 ? 27.848 6.489 -8.013 1.00 74.56 94 THR A O 1
ATOM 799 N N . GLU A 1 95 ? 28.767 5.996 -10.009 1.00 69.94 95 GLU A N 1
ATOM 800 C CA . GLU A 1 95 ? 27.864 6.789 -10.847 1.00 69.94 95 GLU A CA 1
ATOM 801 C C . GLU A 1 95 ? 26.489 6.128 -10.922 1.00 69.94 95 GLU A C 1
ATOM 803 O O . GLU A 1 95 ? 25.494 6.752 -10.561 1.00 69.94 95 GLU A O 1
ATOM 808 N N . TYR A 1 96 ? 26.471 4.828 -11.237 1.00 65.81 96 TYR A N 1
ATOM 809 C CA . TYR A 1 96 ? 25.268 4.002 -11.236 1.00 65.81 96 TYR A CA 1
ATOM 810 C C . TYR A 1 96 ? 24.460 4.163 -9.944 1.00 65.81 96 TYR A C 1
ATOM 812 O O . TYR A 1 96 ? 23.291 4.508 -9.985 1.00 65.81 96 TYR A O 1
ATOM 820 N N . TRP A 1 97 ? 25.103 4.005 -8.785 1.00 66.88 97 TRP A N 1
ATOM 821 C CA . TRP A 1 97 ? 24.420 4.024 -7.491 1.00 66.88 97 TRP A CA 1
ATOM 822 C C . TRP A 1 97 ? 23.975 5.417 -7.016 1.00 66.88 97 TRP A C 1
ATOM 824 O O . TRP A 1 97 ? 23.124 5.524 -6.134 1.00 66.88 97 TRP A O 1
ATOM 834 N N . LYS A 1 98 ? 24.588 6.498 -7.513 1.00 64.38 98 LYS A N 1
ATOM 835 C CA . LYS A 1 98 ? 24.318 7.863 -7.025 1.00 64.38 98 LYS A CA 1
ATOM 836 C C . LYS A 1 98 ? 23.362 8.655 -7.911 1.00 64.38 98 LYS A C 1
ATOM 838 O O . LYS A 1 98 ? 22.731 9.573 -7.393 1.00 64.38 98 LYS A O 1
ATOM 843 N N . GLU A 1 99 ? 23.260 8.328 -9.198 1.00 61.50 99 GLU A N 1
ATOM 844 C CA . GLU A 1 99 ? 22.469 9.098 -10.171 1.00 61.50 99 GLU A CA 1
ATOM 845 C C . GLU A 1 99 ? 21.215 8.370 -10.689 1.00 61.50 99 GLU A C 1
ATOM 847 O O . GLU A 1 99 ? 20.452 8.956 -11.453 1.00 61.50 99 GLU A O 1
ATOM 852 N N . SER A 1 100 ? 20.953 7.133 -10.253 1.00 55.31 100 SER A N 1
ATOM 853 C CA . SER A 1 100 ? 19.807 6.327 -10.708 1.00 55.31 100 SER A CA 1
ATOM 854 C C . SER A 1 100 ? 18.510 6.510 -9.907 1.00 55.31 100 SER A C 1
ATOM 856 O O . SER A 1 100 ? 17.487 5.912 -10.237 1.00 55.31 100 SER A O 1
ATOM 858 N N . CYS A 1 101 ? 18.506 7.322 -8.846 1.00 51.72 101 CYS A N 1
ATOM 859 C CA . CYS A 1 101 ? 17.312 7.492 -8.015 1.00 51.72 101 CYS A CA 1
ATOM 860 C C . CYS A 1 101 ? 16.316 8.496 -8.623 1.00 51.72 101 CYS A C 1
ATOM 862 O O . CYS A 1 101 ? 16.669 9.622 -8.977 1.00 51.72 101 CYS A O 1
ATOM 864 N N . GLU A 1 102 ? 15.050 8.089 -8.691 1.00 54.28 102 GLU A N 1
ATOM 865 C CA . GLU A 1 102 ? 13.940 8.849 -9.271 1.00 54.28 102 GLU A CA 1
ATOM 866 C C . GLU A 1 102 ? 13.581 10.146 -8.527 1.00 54.28 102 GLU A C 1
ATOM 868 O O . GLU A 1 102 ? 13.943 10.363 -7.369 1.00 54.28 102 GLU A O 1
ATOM 873 N N . LYS A 1 103 ? 12.776 10.989 -9.193 1.00 53.66 103 LYS A N 1
ATOM 874 C CA . LYS A 1 103 ? 11.992 12.052 -8.549 1.00 53.66 103 LYS A CA 1
ATOM 875 C C . LYS A 1 103 ? 10.578 11.537 -8.256 1.00 53.66 103 LYS A C 1
ATOM 877 O O . LYS A 1 103 ? 9.955 10.946 -9.128 1.00 53.66 103 LYS A O 1
ATOM 882 N N . ASP A 1 104 ? 10.086 11.805 -7.047 1.00 45.34 104 ASP A N 1
ATOM 883 C CA . ASP A 1 104 ? 8.782 11.361 -6.527 1.00 45.34 104 ASP A CA 1
ATOM 884 C C . ASP A 1 104 ? 7.593 11.636 -7.474 1.00 45.34 104 ASP A C 1
ATOM 886 O O . ASP A 1 104 ? 7.479 12.741 -8.010 1.00 45.34 104 ASP A O 1
ATOM 890 N N . GLY A 1 105 ? 6.632 10.699 -7.579 1.00 55.44 105 GLY A N 1
ATOM 891 C CA . GLY A 1 105 ? 5.279 11.065 -8.032 1.00 55.44 105 GLY A CA 1
ATOM 892 C C . GLY A 1 105 ? 4.327 9.974 -8.535 1.00 55.44 105 GLY A C 1
ATOM 893 O O . GLY A 1 105 ? 3.130 10.100 -8.288 1.00 55.44 105 GLY A O 1
ATOM 894 N N . GLU A 1 106 ? 4.792 8.916 -9.209 1.00 55.72 106 GLU A N 1
ATOM 895 C CA . GLU A 1 106 ? 3.888 8.016 -9.958 1.00 55.72 106 GLU A CA 1
ATOM 896 C C . GLU A 1 106 ? 4.058 6.538 -9.579 1.00 55.72 106 GLU A C 1
ATOM 898 O O . GLU A 1 106 ? 4.964 5.852 -10.030 1.00 55.72 106 GLU A O 1
ATOM 903 N N . LEU A 1 107 ? 3.168 6.019 -8.728 1.00 57.59 107 LEU A N 1
ATOM 904 C CA . LEU A 1 107 ? 3.289 4.658 -8.185 1.00 57.59 107 LEU A CA 1
ATOM 905 C C . LEU A 1 107 ? 2.504 3.600 -8.994 1.00 57.59 107 LEU A C 1
ATOM 907 O O . LEU A 1 107 ? 2.807 2.407 -8.916 1.00 57.59 107 LEU A O 1
ATOM 911 N N . VAL A 1 108 ? 1.470 4.001 -9.746 1.00 52.06 108 VAL A N 1
ATOM 912 C CA . VAL A 1 108 ? 0.491 3.101 -10.396 1.00 52.06 108 VAL A CA 1
ATOM 913 C C . VAL A 1 108 ? -0.169 3.718 -11.640 1.00 52.06 108 VAL A C 1
ATOM 915 O O . VAL A 1 108 ? -0.346 4.927 -11.725 1.00 52.06 108 VAL A O 1
ATOM 918 N N . GLU A 1 109 ? -0.599 2.870 -12.578 1.00 64.50 109 GLU A N 1
AT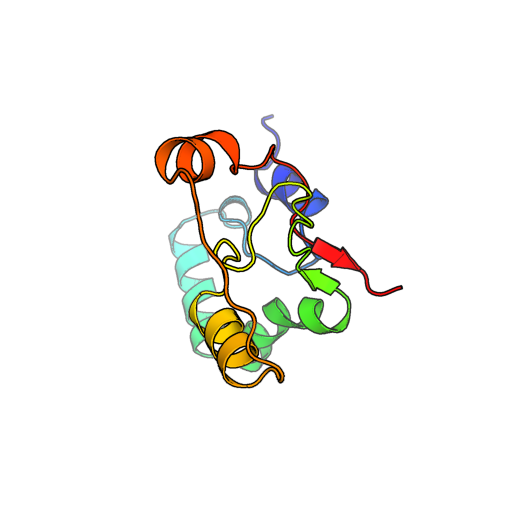OM 919 C CA . GLU A 1 109 ? -1.306 3.228 -13.816 1.00 64.50 109 GLU A CA 1
ATOM 920 C C . GLU A 1 109 ? -2.523 2.307 -13.970 1.00 64.50 109 GLU A C 1
ATOM 922 O O . GLU A 1 109 ? -2.460 1.117 -13.659 1.00 64.50 109 GLU A O 1
ATOM 927 N N . LYS A 1 110 ? -3.639 2.826 -14.487 1.00 70.62 110 LYS A N 1
ATOM 928 C CA . LYS A 1 110 ? -4.813 2.006 -14.829 1.00 70.62 110 LYS A CA 1
ATOM 929 C C . LYS A 1 110 ? -4.567 1.260 -16.150 1.00 70.62 110 LYS A C 1
ATOM 931 O O . LYS A 1 110 ? -3.896 1.801 -17.028 1.00 70.62 110 LYS A O 1
ATOM 936 N N . TYR A 1 111 ? -5.090 0.044 -16.315 1.00 58.59 111 TYR A N 1
ATOM 937 C CA . TYR A 1 111 ? -5.077 -0.613 -17.630 1.00 58.59 111 TYR A CA 1
ATOM 938 C C . TYR A 1 111 ? -5.878 0.231 -18.643 1.00 58.59 111 TYR A C 1
ATOM 940 O O . TYR A 1 111 ? -6.964 0.718 -18.312 1.00 58.59 111 TYR A O 1
ATOM 948 N N . GLN A 1 112 ? -5.306 0.439 -19.836 1.00 49.25 112 GLN A N 1
ATOM 949 C CA . GLN A 1 112 ? -6.003 1.002 -21.002 1.00 49.25 112 GLN A CA 1
ATOM 950 C C . GLN A 1 112 ? -6.853 -0.065 -21.682 1.00 49.25 112 GLN A C 1
ATOM 952 O O . GLN A 1 112 ? -6.368 -1.216 -21.775 1.00 49.25 112 GLN A O 1
#

Organism: Caenorhabditis japonica (NCBI:txid281687)